Protein AF-A0A839FI95-F1 (afdb_monomer_lite)

Foldseek 3Di:
DDDDDPDDDPPPPVVVVVVVVVVVVVQVVLLVQLVVQLVVLVVCCPPDQVVCVVVQFGPVQSVVLNPDDSSDRSVVSSVVRSVVSVVVVVVVVVD

Radius of gyration: 24.31 Å; chains: 1; bounding box: 37×19×88 Å

Secondary structure (DSSP, 8-state):
----------TTHHHHHHHHHHHHHHHHHHHHHHHHHHHHHHHHTTS-HHHHHHTT--HHHHHHHHTS-TTS-HHHHHHHHHHHHHHHHHHHHT-

Structure (mmCIF, N/CA/C/O backbone):
data_AF-A0A839FI95-F1
#
_entry.id   AF-A0A839FI95-F1
#
loop_
_atom_site.group_PDB
_atom_site.id
_atom_site.type_symbol
_atom_site.label_atom_id
_atom_site.label_alt_id
_atom_site.label_comp_id
_atom_site.label_asym_id
_atom_site.label_entity_id
_atom_site.label_seq_id
_atom_site.pdbx_PDB_ins_code
_atom_site.Cartn_x
_atom_site.Cartn_y
_atom_site.Cartn_z
_atom_site.occupancy
_atom_site.B_iso_or_equiv
_atom_site.auth_seq_id
_atom_site.auth_comp_id
_atom_site.auth_asym_id
_atom_site.auth_atom_id
_atom_site.pdbx_PDB_model_num
ATOM 1 N N . MET A 1 1 ? 9.462 1.448 -69.589 1.00 40.97 1 MET A N 1
ATOM 2 C CA . MET A 1 1 ? 9.962 0.546 -68.531 1.00 40.97 1 MET A CA 1
ATOM 3 C C . MET A 1 1 ? 9.781 1.273 -67.209 1.00 40.97 1 MET A C 1
ATOM 5 O O . MET A 1 1 ? 10.531 2.195 -66.927 1.00 40.97 1 MET A O 1
ATOM 9 N N . THR A 1 2 ? 8.704 0.976 -66.485 1.00 49.66 2 THR A N 1
ATOM 10 C CA . THR A 1 2 ? 8.325 1.663 -65.241 1.00 49.66 2 THR A CA 1
ATOM 11 C C . THR A 1 2 ? 8.723 0.766 -64.080 1.00 49.66 2 THR A C 1
ATOM 13 O O . THR A 1 2 ? 8.114 -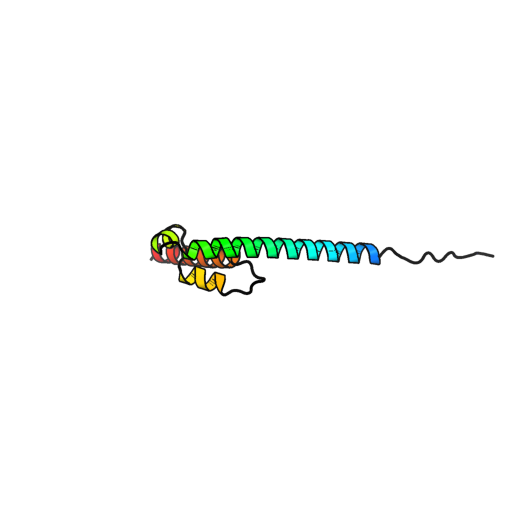0.278 -63.862 1.00 49.66 2 THR A O 1
ATOM 16 N N . THR A 1 3 ? 9.788 1.128 -63.374 1.00 54.66 3 THR A N 1
ATOM 17 C CA . THR A 1 3 ? 10.254 0.375 -62.209 1.00 54.66 3 THR A CA 1
ATOM 18 C C . THR A 1 3 ? 9.452 0.833 -60.996 1.00 54.66 3 THR A C 1
ATOM 20 O O . THR A 1 3 ? 9.672 1.920 -60.470 1.00 54.66 3 THR A O 1
ATOM 23 N N . THR A 1 4 ? 8.483 0.026 -60.569 1.00 55.00 4 THR A N 1
ATOM 24 C CA . THR A 1 4 ? 7.771 0.228 -59.303 1.00 55.00 4 THR A CA 1
ATOM 25 C C . THR A 1 4 ? 8.700 -0.156 -58.156 1.00 55.00 4 THR A C 1
ATOM 27 O O . THR A 1 4 ? 8.881 -1.335 -57.854 1.00 55.00 4 THR A O 1
ATOM 30 N N . THR A 1 5 ? 9.306 0.837 -57.511 1.00 58.84 5 THR A N 1
ATOM 31 C CA . THR A 1 5 ? 10.068 0.640 -56.276 1.00 58.84 5 THR A CA 1
ATOM 32 C C . THR A 1 5 ? 9.085 0.346 -55.145 1.00 58.84 5 THR A C 1
ATOM 34 O O . THR A 1 5 ? 8.418 1.238 -54.629 1.00 58.84 5 THR A O 1
ATOM 37 N N . ARG A 1 6 ? 8.952 -0.932 -54.788 1.00 52.81 6 ARG A N 1
ATOM 38 C CA . ARG A 1 6 ? 8.166 -1.392 -53.641 1.00 52.81 6 ARG A CA 1
ATOM 39 C C . ARG A 1 6 ? 8.958 -1.090 -52.366 1.00 52.81 6 ARG A C 1
ATOM 41 O O . ARG A 1 6 ? 9.808 -1.876 -51.964 1.00 52.81 6 ARG A O 1
ATOM 48 N N . THR A 1 7 ? 8.716 0.063 -51.755 1.00 55.50 7 THR A N 1
ATOM 49 C CA . THR A 1 7 ? 9.217 0.396 -50.418 1.00 55.50 7 THR A CA 1
ATOM 50 C C . THR A 1 7 ? 8.464 -0.438 -49.385 1.00 55.50 7 THR A C 1
ATOM 52 O O . THR A 1 7 ? 7.290 -0.221 -49.106 1.00 55.50 7 THR A O 1
ATOM 55 N N . THR A 1 8 ? 9.139 -1.450 -48.852 1.00 53.94 8 THR A N 1
ATOM 56 C CA . THR A 1 8 ? 8.675 -2.276 -47.736 1.00 53.94 8 THR A CA 1
ATOM 57 C C . THR A 1 8 ? 8.534 -1.440 -46.468 1.00 53.94 8 THR A C 1
ATOM 59 O O . THR A 1 8 ? 9.484 -0.795 -46.025 1.00 53.94 8 THR A O 1
ATOM 62 N N . GLU A 1 9 ? 7.337 -1.473 -45.889 1.00 53.84 9 GLU A N 1
ATOM 63 C CA . GLU A 1 9 ? 6.968 -0.858 -44.619 1.00 53.84 9 GLU A CA 1
ATOM 64 C C . GLU A 1 9 ? 7.820 -1.415 -43.469 1.00 53.84 9 GLU A C 1
ATOM 66 O O . GLU A 1 9 ? 7.580 -2.506 -42.959 1.00 53.84 9 GLU A O 1
ATOM 71 N N . VAL A 1 10 ? 8.810 -0.643 -43.021 1.00 56.44 10 VAL A N 1
ATOM 72 C CA . VAL A 1 10 ? 9.554 -0.905 -41.771 1.00 56.44 10 VAL A CA 1
ATOM 73 C C . VAL A 1 10 ? 8.895 -0.203 -40.567 1.00 56.44 10 VAL A C 1
ATOM 75 O O . VAL A 1 10 ? 9.380 -0.274 -39.439 1.00 56.44 10 VAL A O 1
ATOM 78 N N . ASN A 1 11 ? 7.756 0.463 -40.791 1.00 55.91 11 ASN A N 1
ATOM 79 C CA . ASN A 1 11 ? 7.111 1.369 -39.837 1.00 55.91 11 ASN A CA 1
ATOM 80 C C . ASN A 1 11 ? 6.441 0.670 -38.643 1.00 55.91 11 ASN A C 1
ATOM 82 O O . ASN A 1 11 ? 6.185 1.326 -37.640 1.00 55.91 11 ASN A O 1
ATOM 86 N N . GLY A 1 12 ? 6.163 -0.637 -38.710 1.00 58.59 12 GLY A N 1
ATOM 87 C CA . GLY A 1 12 ? 5.465 -1.365 -37.637 1.00 58.59 12 GLY A CA 1
ATOM 88 C C . GLY A 1 12 ? 6.365 -1.913 -36.518 1.00 58.59 12 GLY A C 1
ATOM 89 O O . GLY A 1 12 ? 5.900 -2.123 -35.401 1.00 58.59 12 GLY A O 1
ATOM 90 N N . PHE A 1 13 ? 7.657 -2.131 -36.784 1.00 57.06 13 PHE A N 1
ATOM 91 C CA . PHE A 1 13 ? 8.551 -2.847 -35.859 1.00 57.06 13 PHE A CA 1
ATOM 92 C C . PHE A 1 13 ? 9.156 -1.942 -34.770 1.00 57.06 13 PHE A C 1
ATOM 94 O O . PHE A 1 13 ? 9.204 -2.306 -33.595 1.00 57.06 13 PHE A O 1
ATOM 101 N N . VAL A 1 14 ? 9.554 -0.722 -35.142 1.00 58.38 14 VAL A N 1
ATOM 102 C CA . VAL A 1 14 ? 10.096 0.293 -34.220 1.00 58.38 14 VAL A CA 1
ATOM 103 C C . VAL A 1 14 ? 9.088 0.732 -33.136 1.00 58.38 14 VAL A C 1
ATOM 105 O O . VAL A 1 14 ? 9.475 0.786 -31.961 1.00 58.38 14 VAL A O 1
ATOM 108 N N . PRO A 1 15 ? 7.798 0.998 -33.442 1.00 64.69 15 PRO A N 1
ATOM 109 C CA . PRO A 1 15 ? 6.832 1.367 -32.406 1.00 64.69 15 PRO A CA 1
ATOM 110 C C . PRO A 1 15 ? 6.499 0.212 -31.451 1.00 64.69 15 PRO A C 1
ATOM 112 O O . PRO A 1 15 ? 6.314 0.459 -30.261 1.00 64.69 15 PRO A O 1
ATOM 115 N N . ALA A 1 16 ? 6.494 -1.043 -31.917 1.00 66.94 16 ALA A N 1
ATOM 116 C CA . ALA A 1 16 ? 6.210 -2.204 -31.067 1.00 66.94 16 ALA A CA 1
ATOM 117 C C . ALA A 1 16 ? 7.302 -2.443 -30.006 1.00 66.94 16 ALA A C 1
ATOM 119 O O . ALA A 1 16 ? 6.992 -2.673 -28.836 1.00 66.94 16 ALA A O 1
ATOM 120 N N . ILE A 1 17 ? 8.580 -2.326 -30.389 1.00 68.12 17 ILE A N 1
ATOM 121 C CA . ILE A 1 17 ? 9.708 -2.448 -29.449 1.00 68.12 17 ILE A CA 1
ATOM 122 C C . ILE A 1 17 ? 9.697 -1.298 -28.442 1.00 68.12 17 ILE A C 1
ATOM 124 O O . ILE A 1 17 ? 9.838 -1.526 -27.241 1.00 68.12 17 ILE A O 1
ATOM 128 N N . THR A 1 18 ? 9.479 -0.067 -28.911 1.00 69.25 18 THR A N 1
ATOM 129 C CA . THR A 1 18 ? 9.401 1.110 -28.034 1.00 69.25 18 THR A CA 1
ATOM 130 C C . THR A 1 18 ? 8.270 0.966 -27.012 1.00 69.25 18 THR A C 1
ATOM 132 O O . THR A 1 18 ? 8.478 1.209 -25.825 1.00 69.25 18 THR A O 1
ATOM 135 N N . PHE A 1 19 ? 7.094 0.496 -27.439 1.00 71.62 19 PHE A N 1
ATOM 136 C CA . PHE A 1 19 ? 5.962 0.242 -26.547 1.00 71.62 19 PHE A CA 1
ATOM 137 C C . PHE A 1 19 ? 6.280 -0.826 -25.490 1.00 71.62 19 PHE A C 1
ATOM 139 O O . PHE A 1 19 ? 6.029 -0.616 -24.303 1.00 71.62 19 PHE A O 1
ATOM 146 N N . ALA A 1 20 ? 6.887 -1.946 -25.894 1.00 69.62 20 ALA A N 1
ATOM 147 C CA . ALA A 1 20 ? 7.279 -3.009 -24.971 1.00 69.62 20 ALA A CA 1
ATOM 148 C C . ALA A 1 20 ? 8.303 -2.528 -23.924 1.00 69.62 20 ALA A C 1
ATOM 150 O O . ALA A 1 20 ? 8.178 -2.856 -22.743 1.00 69.62 20 ALA A O 1
ATOM 151 N N . LEU A 1 21 ? 9.277 -1.706 -24.330 1.00 71.38 21 LEU A N 1
ATOM 152 C CA . LEU A 1 21 ? 10.273 -1.125 -23.426 1.00 71.38 21 LEU A CA 1
ATOM 153 C C . LEU A 1 21 ? 9.644 -0.172 -22.402 1.00 71.38 21 LEU A C 1
ATOM 155 O O . LEU A 1 21 ? 9.971 -0.251 -21.218 1.00 71.38 21 LEU A O 1
ATOM 159 N N . VAL A 1 22 ? 8.713 0.687 -22.827 1.00 76.44 22 VAL A N 1
ATOM 160 C CA . VAL A 1 22 ? 7.989 1.598 -21.923 1.00 76.44 22 VAL A CA 1
ATOM 161 C C . VAL A 1 22 ? 7.154 0.814 -20.907 1.00 76.44 22 VAL A C 1
ATOM 163 O O . VAL A 1 22 ? 7.200 1.109 -19.711 1.00 76.44 22 VAL A O 1
ATOM 166 N N . GLN A 1 23 ? 6.450 -0.230 -21.351 1.00 73.38 23 GLN A N 1
ATOM 167 C CA . GLN A 1 23 ? 5.661 -1.099 -20.473 1.00 73.38 23 GLN A CA 1
ATOM 168 C C . GLN A 1 23 ? 6.547 -1.824 -19.447 1.00 73.38 23 GLN A C 1
ATOM 170 O O . GLN A 1 23 ? 6.228 -1.849 -18.256 1.00 73.38 23 GLN A O 1
ATOM 175 N N . ALA A 1 24 ? 7.688 -2.366 -19.882 1.00 64.38 24 ALA A N 1
ATOM 176 C CA . ALA A 1 24 ? 8.642 -3.036 -19.002 1.00 64.38 24 ALA A CA 1
ATOM 177 C C . ALA A 1 24 ? 9.253 -2.072 -17.974 1.00 64.38 24 ALA A C 1
ATOM 179 O O . ALA A 1 24 ? 9.323 -2.399 -16.788 1.00 64.38 24 ALA A O 1
ATOM 180 N N . ALA A 1 25 ? 9.636 -0.861 -18.392 1.00 65.62 25 ALA A N 1
ATOM 181 C CA . ALA A 1 25 ? 10.148 0.167 -17.488 1.00 65.62 25 ALA A CA 1
ATOM 182 C C . ALA A 1 25 ? 9.099 0.577 -16.437 1.00 65.62 25 ALA A C 1
ATOM 184 O O . ALA A 1 25 ? 9.414 0.682 -15.247 1.00 65.62 25 ALA A O 1
ATOM 185 N N . GLY A 1 26 ? 7.838 0.738 -16.850 1.00 72.88 26 GLY A N 1
ATOM 186 C CA . GLY A 1 26 ? 6.718 1.001 -15.945 1.00 72.88 26 GLY A CA 1
ATOM 187 C C . GLY A 1 26 ? 6.507 -0.124 -14.928 1.00 72.88 26 GLY A C 1
ATOM 188 O O . GLY A 1 26 ? 6.359 0.141 -13.735 1.00 72.88 26 GLY A O 1
ATOM 189 N N . PHE A 1 27 ? 6.565 -1.382 -15.370 1.00 69.69 27 PHE A N 1
ATOM 190 C CA . PHE A 1 27 ? 6.452 -2.552 -14.499 1.00 69.69 27 PHE A CA 1
ATOM 191 C C . PHE A 1 27 ? 7.597 -2.643 -13.479 1.00 69.69 27 PHE A C 1
ATOM 193 O O . PHE A 1 27 ? 7.348 -2.826 -12.288 1.00 69.69 27 PHE A O 1
ATOM 200 N N . VAL A 1 28 ? 8.847 -2.449 -13.912 1.00 68.38 28 VAL A N 1
ATOM 201 C CA . VAL A 1 28 ? 10.019 -2.443 -13.019 1.00 68.38 28 VAL A CA 1
ATOM 202 C C . VAL A 1 28 ? 9.905 -1.332 -11.980 1.00 68.38 28 VAL A C 1
ATOM 204 O O . VAL A 1 28 ? 10.152 -1.567 -10.798 1.00 68.38 28 VAL A O 1
ATOM 207 N N . THR A 1 29 ? 9.473 -0.140 -12.396 1.00 73.00 29 THR A N 1
ATOM 208 C CA . THR A 1 29 ? 9.276 0.999 -11.491 1.00 73.00 29 THR A CA 1
ATOM 209 C C . THR A 1 29 ? 8.223 0.677 -10.433 1.00 73.00 29 THR A C 1
ATOM 211 O O . THR A 1 29 ? 8.486 0.836 -9.241 1.00 73.00 29 THR A O 1
ATOM 214 N N . ARG A 1 30 ? 7.068 0.135 -10.846 1.00 71.94 30 ARG A N 1
ATOM 215 C CA . ARG A 1 30 ? 6.015 -0.333 -9.929 1.00 71.94 30 ARG A CA 1
ATOM 216 C C . ARG A 1 30 ? 6.536 -1.397 -8.964 1.00 71.94 30 ARG A C 1
ATOM 218 O O . ARG A 1 30 ? 6.284 -1.304 -7.771 1.00 71.94 30 ARG A O 1
ATOM 225 N N . MET A 1 31 ? 7.330 -2.354 -9.444 1.00 69.38 31 MET A N 1
ATOM 226 C CA . MET A 1 31 ? 7.903 -3.410 -8.605 1.00 69.38 31 MET A CA 1
ATOM 227 C C . MET A 1 31 ? 8.914 -2.868 -7.578 1.00 69.38 31 MET A C 1
ATOM 229 O O . MET A 1 31 ? 8.947 -3.330 -6.436 1.00 69.38 31 MET A O 1
ATOM 233 N N . ILE A 1 32 ? 9.736 -1.881 -7.952 1.00 71.94 32 ILE A N 1
ATOM 234 C CA . ILE A 1 32 ? 10.664 -1.212 -7.027 1.00 71.94 32 ILE A CA 1
ATOM 235 C C . ILE A 1 32 ? 9.885 -0.470 -5.939 1.00 71.94 32 ILE A C 1
ATOM 237 O O . ILE A 1 32 ? 10.216 -0.607 -4.759 1.00 71.94 32 ILE A O 1
ATOM 241 N N . VAL A 1 33 ? 8.852 0.286 -6.320 1.00 78.00 33 VAL A N 1
ATOM 242 C CA . VAL A 1 33 ? 7.987 1.013 -5.379 1.00 78.00 33 VAL A CA 1
ATOM 243 C C . VAL A 1 33 ? 7.285 0.037 -4.438 1.00 78.00 33 VAL A C 1
ATOM 245 O O . VAL A 1 33 ? 7.456 0.157 -3.228 1.00 78.00 33 VAL A O 1
ATOM 248 N N . ALA A 1 34 ? 6.640 -1.004 -4.968 1.00 73.31 34 ALA A N 1
ATOM 249 C CA . ALA A 1 34 ? 5.976 -2.035 -4.173 1.00 73.31 34 ALA A CA 1
ATOM 250 C C . ALA A 1 34 ? 6.936 -2.706 -3.176 1.00 73.31 34 ALA A C 1
ATOM 252 O O . ALA A 1 34 ? 6.591 -2.913 -2.014 1.00 73.31 34 ALA A O 1
ATOM 253 N N . ARG A 1 35 ? 8.187 -2.993 -3.571 1.00 72.88 35 ARG A N 1
ATOM 254 C CA . ARG A 1 35 ? 9.195 -3.538 -2.643 1.00 72.88 35 ARG A CA 1
ATOM 255 C C . ARG A 1 35 ? 9.620 -2.555 -1.558 1.00 72.88 35 ARG A C 1
ATOM 257 O O . ARG A 1 35 ? 9.853 -2.986 -0.427 1.00 72.88 35 ARG A O 1
ATOM 264 N N . ARG A 1 36 ? 9.751 -1.262 -1.872 1.00 78.94 36 ARG A N 1
ATOM 265 C CA . ARG A 1 36 ? 10.045 -0.227 -0.865 1.00 78.94 36 ARG A CA 1
ATOM 266 C C . ARG A 1 36 ? 8.876 -0.093 0.106 1.00 78.94 36 ARG A C 1
ATOM 268 O O . ARG A 1 36 ? 9.100 -0.195 1.306 1.00 78.94 36 ARG A O 1
ATOM 275 N N . ASN A 1 37 ? 7.653 -0.009 -0.410 1.00 79.12 37 ASN A N 1
ATOM 276 C CA . ASN A 1 37 ? 6.425 0.042 0.381 1.00 79.12 37 ASN A CA 1
ATOM 277 C C . ASN A 1 37 ? 6.286 -1.196 1.272 1.00 79.12 37 ASN A C 1
ATOM 279 O O . ASN A 1 37 ? 5.967 -1.075 2.450 1.00 79.12 37 ASN A O 1
ATOM 283 N N . ARG A 1 38 ? 6.637 -2.385 0.768 1.00 78.38 38 ARG A N 1
ATOM 284 C CA . ARG A 1 38 ? 6.656 -3.625 1.556 1.00 78.38 38 ARG A CA 1
ATOM 285 C C . ARG A 1 38 ? 7.651 -3.575 2.714 1.00 78.38 38 ARG A C 1
ATOM 287 O O . ARG A 1 38 ? 7.311 -4.016 3.806 1.00 78.38 38 ARG A O 1
ATOM 294 N N . LYS A 1 39 ? 8.852 -3.014 2.517 1.00 81.56 39 LYS A N 1
ATOM 295 C CA . LYS A 1 39 ? 9.812 -2.785 3.617 1.00 81.56 39 LYS A CA 1
ATOM 296 C C . LYS A 1 39 ? 9.275 -1.786 4.641 1.00 81.56 39 LYS A C 1
ATOM 298 O O . LYS A 1 39 ? 9.403 -2.025 5.835 1.00 81.56 39 LYS A O 1
ATOM 303 N N . THR A 1 40 ? 8.643 -0.708 4.187 1.00 81.19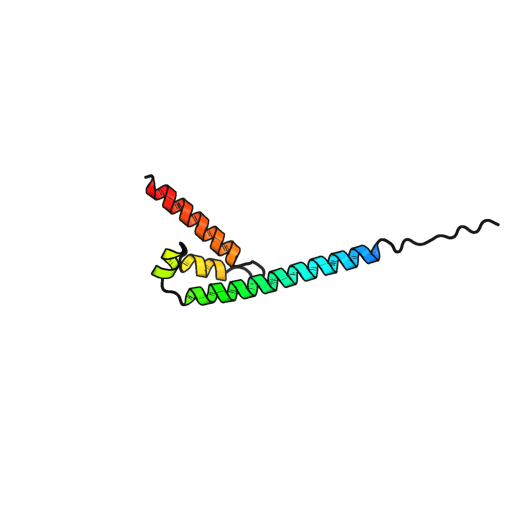 40 THR A N 1
ATOM 304 C CA . THR A 1 40 ? 8.015 0.275 5.076 1.00 81.19 40 THR A CA 1
ATOM 305 C C . THR A 1 40 ? 6.886 -0.356 5.893 1.00 81.19 40 THR A C 1
ATOM 307 O O . THR A 1 40 ? 6.844 -0.194 7.105 1.00 81.19 40 THR A O 1
ATOM 310 N N . ILE A 1 41 ? 6.020 -1.158 5.277 1.00 80.06 41 ILE A N 1
ATOM 311 C CA . ILE A 1 41 ? 4.938 -1.866 5.977 1.00 80.06 41 ILE A CA 1
ATOM 312 C C . ILE A 1 41 ? 5.492 -2.913 6.948 1.00 80.06 41 ILE A C 1
ATOM 314 O O . ILE A 1 41 ? 4.966 -3.056 8.045 1.00 80.06 41 ILE A O 1
ATOM 318 N N . LEU A 1 42 ? 6.585 -3.600 6.604 1.00 81.38 42 LEU A N 1
ATOM 319 C CA . LEU A 1 42 ? 7.282 -4.477 7.549 1.00 81.38 42 LEU A CA 1
ATOM 320 C C . LEU A 1 42 ? 7.798 -3.705 8.773 1.00 81.38 42 LEU A C 1
ATOM 322 O O . LEU A 1 42 ? 7.649 -4.202 9.884 1.00 81.38 42 LEU A O 1
ATOM 326 N N . SER A 1 43 ? 8.315 -2.483 8.595 1.00 85.06 43 SER A N 1
ATOM 327 C CA . SER A 1 43 ? 8.734 -1.635 9.725 1.00 85.06 43 SER A CA 1
ATOM 328 C C . SER A 1 43 ? 7.566 -1.188 10.614 1.00 85.06 43 SER A C 1
ATOM 330 O O . SER A 1 43 ? 7.735 -1.051 11.821 1.00 85.06 43 SER A O 1
ATOM 332 N N . LEU A 1 44 ? 6.349 -1.063 10.065 1.00 82.62 44 LEU A N 1
ATOM 333 C CA . LEU A 1 44 ? 5.140 -0.857 10.876 1.00 82.62 44 LEU A CA 1
ATOM 334 C C . LEU A 1 44 ? 4.816 -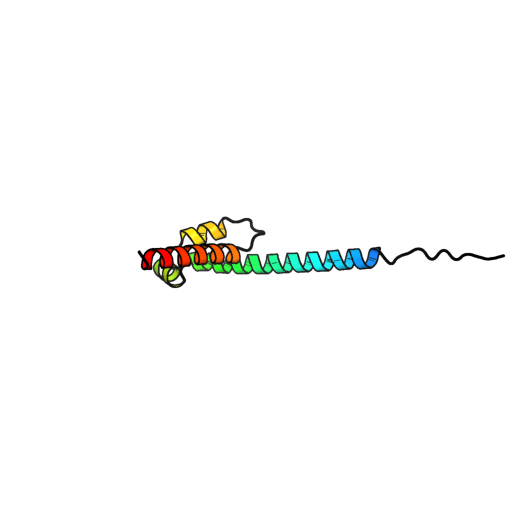2.079 11.753 1.00 82.62 44 LEU A C 1
ATOM 336 O O . LEU A 1 44 ? 4.104 -1.949 12.743 1.00 82.62 4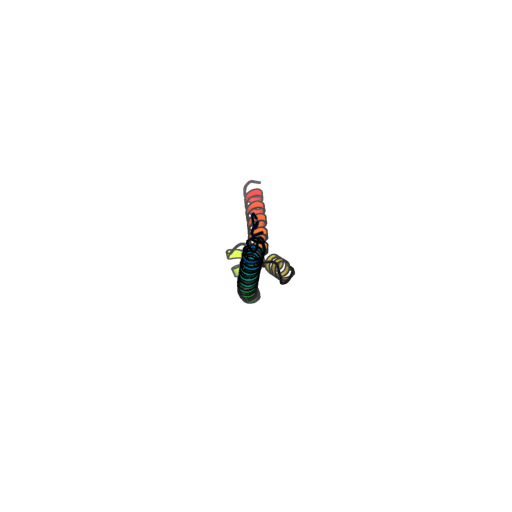4 LEU A O 1
ATOM 340 N N . GLY A 1 45 ? 5.335 -3.268 11.432 1.00 81.88 45 GLY A N 1
ATOM 341 C CA . GLY A 1 45 ? 5.161 -4.467 12.256 1.00 81.88 45 GLY A CA 1
ATOM 342 C C . GLY A 1 45 ? 5.837 -4.364 13.626 1.00 81.88 45 GLY A C 1
ATOM 343 O O . GLY A 1 45 ? 5.390 -5.015 14.574 1.00 81.88 45 GLY A O 1
ATOM 344 N N . GLU A 1 46 ? 6.866 -3.520 13.732 1.00 85.19 46 GLU A N 1
ATOM 345 C CA . GLU A 1 46 ? 7.580 -3.215 14.977 1.00 85.19 46 GLU A CA 1
ATOM 346 C C . GLU A 1 46 ? 6.802 -2.235 15.867 1.00 85.19 46 GLU A C 1
ATOM 348 O O . GLU A 1 46 ? 7.083 -2.124 17.060 1.00 85.19 46 GLU A O 1
ATOM 353 N N . TRP A 1 47 ? 5.811 -1.529 15.313 1.00 86.38 47 TRP A N 1
ATOM 354 C CA . TRP A 1 47 ? 5.000 -0.584 16.072 1.00 86.38 47 TRP A CA 1
ATOM 355 C C . TRP A 1 47 ? 4.047 -1.325 17.006 1.00 86.38 47 TRP A C 1
ATOM 357 O O . TRP A 1 47 ? 3.592 -2.437 16.717 1.00 86.38 47 TRP A O 1
ATOM 367 N N . ASN A 1 48 ? 3.727 -0.698 18.138 1.00 85.94 48 ASN A N 1
ATOM 368 C CA . ASN A 1 48 ? 2.742 -1.242 19.064 1.00 85.94 48 ASN 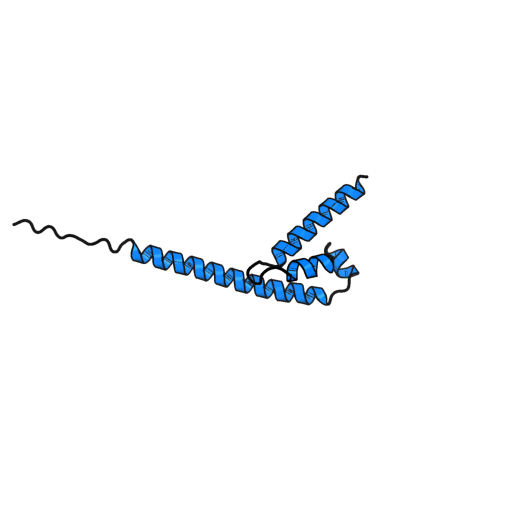A CA 1
ATOM 369 C C . ASN A 1 48 ? 1.311 -1.090 18.502 1.00 85.94 48 ASN A C 1
ATOM 371 O O . ASN A 1 48 ? 1.054 -0.308 17.584 1.00 85.94 48 ASN A O 1
ATOM 375 N N . ASP A 1 49 ? 0.361 -1.827 19.074 1.00 87.50 49 ASP A N 1
ATOM 376 C CA . ASP A 1 49 ? -1.016 -1.850 18.567 1.00 87.50 49 ASP A CA 1
ATOM 377 C C . ASP A 1 49 ? -1.760 -0.515 18.749 1.00 87.50 49 ASP A C 1
ATOM 379 O O . ASP A 1 49 ? -2.656 -0.217 17.961 1.00 87.50 49 ASP A O 1
ATOM 383 N N . GLN A 1 50 ? -1.379 0.309 19.731 1.00 86.88 50 GLN A N 1
ATOM 384 C CA . GLN A 1 50 ? -1.950 1.648 19.925 1.00 86.88 50 GLN A CA 1
ATOM 385 C C . GLN A 1 50 ? -1.500 2.605 18.815 1.00 86.88 50 GLN A C 1
ATOM 387 O O . GLN A 1 50 ? -2.330 3.270 18.210 1.00 86.88 50 GLN A O 1
ATOM 392 N N . MET A 1 51 ? -0.215 2.598 18.463 1.00 86.56 51 MET A N 1
ATOM 393 C CA . MET A 1 51 ? 0.343 3.407 17.377 1.00 86.56 51 MET A CA 1
ATOM 394 C C . MET A 1 51 ? -0.263 3.031 16.023 1.00 86.56 51 MET A C 1
ATOM 396 O O . MET A 1 51 ? -0.562 3.902 15.208 1.00 86.56 51 MET A O 1
ATOM 400 N N . LEU A 1 52 ? -0.474 1.733 15.777 1.00 89.50 52 LEU A N 1
ATOM 401 C CA . LEU A 1 52 ? -1.200 1.275 14.589 1.00 89.50 52 LEU A CA 1
ATOM 402 C C . LEU A 1 52 ? -2.652 1.767 14.608 1.00 89.50 52 LEU A C 1
ATOM 404 O O . LEU A 1 52 ? -3.172 2.218 13.585 1.00 89.50 52 LEU A O 1
ATOM 408 N N . HIS A 1 53 ? -3.293 1.719 15.776 1.00 87.19 53 HIS A N 1
ATOM 409 C CA . HIS A 1 53 ? -4.660 2.189 15.940 1.00 87.19 53 HIS A CA 1
ATOM 410 C C . HIS A 1 53 ? -4.802 3.697 15.678 1.00 87.19 53 HIS A C 1
ATOM 412 O O . HIS A 1 53 ? -5.797 4.097 15.069 1.00 87.19 53 HIS A O 1
ATOM 418 N N . ASP A 1 54 ? -3.817 4.512 16.062 1.00 85.00 54 ASP A N 1
ATOM 419 C CA . ASP A 1 54 ? -3.813 5.967 15.854 1.00 85.00 54 ASP A CA 1
ATOM 420 C C . ASP A 1 54 ? -3.805 6.350 14.369 1.00 85.00 54 ASP A C 1
ATOM 422 O O . ASP A 1 54 ? -4.496 7.281 13.959 1.00 85.00 54 ASP A O 1
ATOM 426 N N . ILE A 1 55 ? -3.101 5.582 13.532 1.00 82.69 55 ILE A N 1
ATOM 427 C CA . ILE A 1 55 ? -3.144 5.734 12.066 1.00 82.69 55 ILE A CA 1
ATOM 428 C C . ILE A 1 55 ? -4.316 4.970 11.423 1.00 82.69 55 ILE A C 1
ATOM 430 O O . ILE A 1 55 ? -4.429 4.889 10.201 1.00 82.69 55 ILE A O 1
ATOM 434 N N . GLY A 1 56 ? -5.202 4.391 12.236 1.00 83.62 56 GLY A N 1
ATOM 435 C CA . GLY A 1 56 ? -6.447 3.770 11.800 1.00 83.62 56 GLY A CA 1
ATOM 436 C C . GLY A 1 56 ? -6.342 2.322 11.317 1.00 83.62 56 GLY A C 1
ATOM 437 O O . GLY A 1 56 ? -7.388 1.756 10.981 1.00 83.62 56 GLY A O 1
ATOM 438 N N . VAL A 1 57 ? -5.156 1.706 11.342 1.00 89.06 57 VAL A N 1
ATOM 439 C CA . VAL A 1 57 ? -4.909 0.326 10.881 1.00 89.06 57 VAL A CA 1
ATOM 440 C C . VAL A 1 57 ? -4.784 -0.652 12.052 1.00 89.06 57 VAL A C 1
ATOM 442 O O . VAL A 1 57 ? -4.700 -0.260 13.213 1.00 89.06 57 VAL A O 1
ATOM 445 N N . THR A 1 58 ? -4.788 -1.954 11.771 1.00 90.19 58 THR A N 1
ATOM 446 C CA . THR A 1 58 ? -4.529 -2.985 12.787 1.00 90.19 58 THR A CA 1
ATOM 447 C C . THR A 1 58 ? -3.435 -3.951 12.378 1.00 90.19 58 THR A C 1
ATOM 449 O O . THR A 1 58 ? -3.100 -4.081 11.202 1.00 90.19 58 THR A O 1
ATOM 452 N N . ARG A 1 59 ? -2.920 -4.704 13.357 1.00 90.62 59 ARG A N 1
ATOM 453 C CA . ARG A 1 59 ? -1.958 -5.783 13.108 1.00 90.62 59 ARG A CA 1
ATOM 454 C C . ARG A 1 59 ? -2.504 -6.840 12.139 1.00 90.62 59 ARG A C 1
ATOM 456 O O . ARG A 1 59 ? -1.757 -7.347 11.308 1.00 90.62 59 ARG A O 1
ATOM 463 N N . GLY A 1 60 ? -3.809 -7.120 12.193 1.00 86.38 60 GLY A N 1
ATOM 464 C CA . GLY A 1 60 ? -4.481 -8.001 11.233 1.00 86.38 60 GLY A CA 1
ATOM 465 C C . GLY A 1 60 ? -4.498 -7.431 9.812 1.00 86.38 60 GLY A C 1
ATOM 466 O O . GLY A 1 60 ? -4.221 -8.160 8.860 1.00 86.38 60 GLY A O 1
ATOM 467 N N . ASP A 1 61 ? -4.739 -6.125 9.666 1.00 87.25 61 ASP A N 1
ATOM 468 C CA . ASP A 1 61 ? -4.704 -5.451 8.361 1.00 87.25 61 ASP A CA 1
ATOM 469 C C . ASP A 1 61 ? -3.287 -5.455 7.771 1.00 87.25 61 ASP A C 1
ATOM 471 O O . ASP A 1 61 ? -3.110 -5.698 6.578 1.00 87.25 61 ASP A O 1
ATOM 475 N N . LEU A 1 62 ? -2.270 -5.279 8.621 1.00 86.75 62 LEU A N 1
ATOM 476 C CA . LEU A 1 62 ? -0.861 -5.356 8.239 1.00 86.75 62 LEU A CA 1
ATOM 477 C C . LEU A 1 62 ? -0.477 -6.762 7.753 1.00 86.75 62 LEU A C 1
ATOM 479 O O . LEU A 1 62 ? 0.164 -6.910 6.714 1.00 86.75 62 LEU A O 1
ATOM 483 N N . HIS A 1 63 ? -0.908 -7.802 8.474 1.00 86.62 63 HIS A N 1
ATOM 484 C CA . HIS A 1 63 ? -0.674 -9.192 8.081 1.00 86.62 63 HIS A CA 1
ATOM 485 C C . HIS A 1 63 ? -1.390 -9.541 6.768 1.00 86.62 63 HIS A C 1
ATOM 487 O O . HIS A 1 63 ? -0.797 -10.161 5.890 1.00 86.62 63 HIS A O 1
ATOM 493 N N . SER A 1 64 ? -2.631 -9.077 6.597 1.00 85.69 64 SER A N 1
ATOM 494 C CA . SER A 1 64 ? -3.410 -9.241 5.364 1.00 85.69 64 SER A CA 1
ATOM 495 C C . SER A 1 64 ? -2.753 -8.539 4.170 1.00 85.69 64 SER A C 1
ATOM 497 O O . SER A 1 64 ? -2.623 -9.132 3.101 1.00 85.69 64 SER A O 1
ATOM 499 N N . ALA A 1 65 ? -2.264 -7.309 4.360 1.00 85.81 65 ALA A N 1
ATOM 500 C CA . ALA A 1 65 ? -1.553 -6.554 3.331 1.00 85.81 65 ALA A CA 1
ATOM 501 C C . ALA A 1 65 ? -0.203 -7.188 2.958 1.00 85.81 65 ALA A C 1
ATOM 503 O O . ALA A 1 65 ? 0.170 -7.194 1.793 1.00 85.81 65 ALA A O 1
ATOM 504 N N . LEU A 1 66 ? 0.528 -7.760 3.919 1.00 83.44 66 LEU A N 1
ATOM 505 C CA . LEU A 1 66 ? 1.779 -8.476 3.647 1.00 83.44 66 LEU A CA 1
ATOM 506 C C . LEU A 1 66 ? 1.550 -9.878 3.061 1.00 83.44 66 LEU A C 1
ATOM 508 O O . LEU A 1 66 ? 2.441 -10.410 2.401 1.00 83.44 66 LEU A O 1
ATOM 512 N N . GLY A 1 67 ? 0.376 -10.475 3.266 1.00 82.31 67 GLY A N 1
ATOM 513 C CA . GLY A 1 67 ? -0.006 -11.766 2.693 1.00 82.31 67 GLY A CA 1
ATOM 514 C C . GLY A 1 67 ? -0.319 -11.728 1.193 1.00 82.31 67 GLY A C 1
ATOM 515 O O . GLY A 1 67 ? -0.462 -12.787 0.584 1.00 82.31 67 GLY A O 1
ATOM 516 N N . THR A 1 68 ? -0.414 -10.541 0.581 1.00 79.12 68 THR A N 1
ATOM 517 C CA . THR A 1 68 ? -0.669 -10.402 -0.859 1.00 79.12 68 THR A CA 1
ATOM 518 C C . THR A 1 68 ? 0.552 -10.771 -1.705 1.00 79.12 68 THR A C 1
ATOM 520 O O . THR A 1 68 ? 1.703 -10.776 -1.238 1.00 79.12 68 THR A O 1
ATOM 523 N N . SER A 1 69 ? 0.283 -11.090 -2.978 1.00 74.44 69 SER A N 1
ATOM 524 C CA . SER A 1 69 ? 1.301 -11.443 -3.971 1.00 74.44 69 SER A CA 1
ATOM 525 C C . SER A 1 69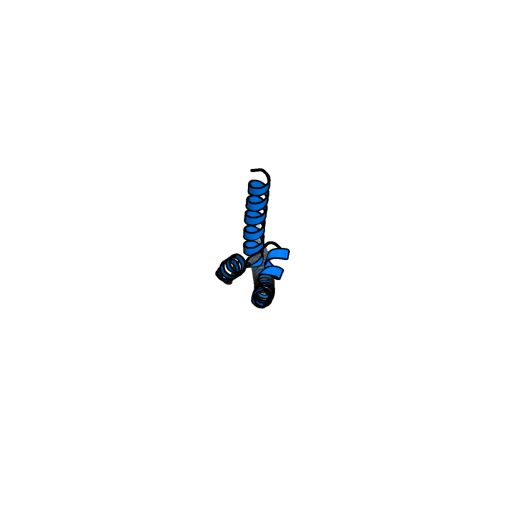 ? 2.420 -10.401 -4.013 1.00 74.44 69 SER A C 1
ATOM 527 O O . SER A 1 69 ? 2.172 -9.204 -3.916 1.00 74.44 69 SER A O 1
ATOM 529 N N . LEU A 1 70 ? 3.666 -10.842 -4.216 1.00 65.56 70 LEU A N 1
ATOM 530 C CA . LEU A 1 70 ? 4.843 -9.959 -4.288 1.00 65.56 70 LEU A CA 1
ATOM 531 C C . LEU A 1 70 ? 4.777 -8.921 -5.424 1.00 65.56 70 LEU A C 1
ATOM 533 O O . LEU A 1 70 ? 5.597 -8.004 -5.452 1.00 65.56 70 LEU A O 1
ATOM 537 N N . LEU A 1 71 ? 3.851 -9.104 -6.367 1.00 64.69 71 LEU A N 1
ATOM 538 C CA . LEU A 1 71 ? 3.596 -8.214 -7.499 1.00 64.69 71 LEU A CA 1
ATOM 539 C C . LEU A 1 71 ? 2.548 -7.134 -7.201 1.00 64.69 71 LEU A C 1
ATOM 541 O O . LEU A 1 71 ? 2.453 -6.168 -7.952 1.00 64.69 71 LEU A O 1
ATOM 545 N N . GLU A 1 72 ? 1.759 -7.305 -6.143 1.00 69.31 72 GLU A N 1
ATOM 546 C CA . GLU A 1 72 ? 0.716 -6.369 -5.738 1.00 69.31 72 GLU A CA 1
ATOM 547 C C . GLU A 1 72 ? 1.285 -5.404 -4.697 1.00 69.31 72 GLU A C 1
ATOM 549 O O . GLU A 1 72 ? 2.047 -5.819 -3.820 1.00 69.31 72 GLU A O 1
ATOM 554 N N . ASP A 1 73 ? 0.966 -4.111 -4.803 1.00 75.50 73 ASP A N 1
ATOM 555 C CA . ASP A 1 73 ? 1.482 -3.122 -3.860 1.00 75.50 73 ASP A CA 1
ATOM 556 C C . ASP A 1 73 ? 0.753 -3.257 -2.511 1.00 75.50 73 ASP A C 1
ATOM 558 O O . ASP A 1 73 ? -0.440 -2.941 -2.411 1.00 75.50 73 ASP A O 1
ATOM 562 N N . PRO A 1 74 ? 1.436 -3.708 -1.442 1.00 78.38 74 PRO A N 1
ATOM 563 C CA . PRO A 1 74 ? 0.801 -3.887 -0.144 1.00 78.38 74 PRO A CA 1
ATOM 564 C C . PRO A 1 74 ? 0.255 -2.573 0.439 1.00 78.38 74 PRO A C 1
ATOM 566 O O . PRO A 1 74 ? -0.651 -2.628 1.272 1.00 78.38 74 PRO A O 1
ATOM 569 N N . SER A 1 75 ? 0.737 -1.395 0.010 1.00 79.25 75 SER A N 1
ATOM 570 C CA . SER A 1 75 ? 0.187 -0.120 0.495 1.00 79.25 75 SER A CA 1
ATOM 571 C C . SER A 1 75 ? -1.208 0.178 -0.039 1.00 79.25 75 SER A C 1
ATOM 573 O O . SER A 1 75 ? -2.024 0.718 0.704 1.00 79.25 75 SER A O 1
ATOM 575 N N . GLU A 1 76 ? -1.517 -0.208 -1.281 1.00 84.00 76 GLU A N 1
ATOM 576 C CA . GLU A 1 76 ? -2.870 -0.045 -1.832 1.00 84.00 76 GLU A CA 1
ATOM 577 C C . GLU A 1 76 ? -3.866 -0.905 -1.049 1.00 84.00 76 GLU A C 1
ATOM 579 O O . GLU A 1 76 ? -4.929 -0.434 -0.633 1.00 84.00 76 GLU A O 1
ATOM 584 N N . ARG A 1 77 ? -3.481 -2.153 -0.752 1.00 85.25 77 ARG A N 1
ATOM 585 C CA . ARG A 1 77 ? -4.299 -3.065 0.051 1.00 85.25 77 ARG A CA 1
ATOM 586 C C . ARG A 1 77 ? -4.505 -2.550 1.473 1.00 85.25 77 ARG A C 1
ATOM 588 O O . ARG A 1 77 ? -5.628 -2.590 1.974 1.00 85.25 77 ARG A O 1
ATOM 595 N N . LEU A 1 78 ? -3.440 -2.071 2.116 1.00 86.31 78 LEU A N 1
ATOM 596 C CA . LEU A 1 78 ? -3.510 -1.520 3.468 1.00 86.31 78 LEU A CA 1
ATOM 597 C C . LEU A 1 78 ? -4.404 -0.273 3.518 1.00 86.31 78 LEU A C 1
ATOM 599 O O . LEU A 1 78 ? -5.229 -0.154 4.422 1.00 86.31 78 LEU A O 1
ATOM 603 N N . GLY A 1 79 ? -4.301 0.609 2.519 1.00 86.44 79 GLY A N 1
ATOM 604 C CA . GLY A 1 79 ? -5.165 1.782 2.380 1.00 86.44 79 GLY A CA 1
ATOM 605 C C . GLY A 1 79 ? -6.640 1.410 2.210 1.00 86.44 79 GLY A C 1
ATOM 606 O O . GLY A 1 79 ? -7.498 1.980 2.881 1.00 86.44 79 GLY A O 1
ATOM 607 N N . ALA A 1 80 ? -6.943 0.400 1.391 1.00 89.00 80 ALA A N 1
ATOM 608 C CA . ALA A 1 80 ? -8.310 -0.091 1.222 1.00 89.00 80 ALA A CA 1
ATOM 609 C C . ALA A 1 80 ? -8.891 -0.670 2.526 1.00 89.00 80 ALA A C 1
ATOM 611 O O . ALA A 1 80 ? -10.043 -0.400 2.869 1.00 89.00 80 ALA A O 1
ATOM 612 N N . LEU A 1 81 ? -8.098 -1.437 3.282 1.00 88.12 81 LEU A N 1
ATOM 613 C CA . LEU A 1 81 ? -8.513 -1.969 4.586 1.00 88.12 81 LEU A CA 1
ATOM 614 C C . LEU A 1 81 ? -8.756 -0.847 5.607 1.00 88.12 81 LEU A C 1
ATOM 616 O O . LEU A 1 81 ? -9.745 -0.889 6.345 1.00 88.12 81 LEU A O 1
ATOM 620 N N . ALA A 1 82 ? -7.898 0.176 5.611 1.00 89.00 82 ALA A N 1
ATOM 621 C CA . ALA A 1 82 ? -8.057 1.353 6.459 1.00 89.00 82 ALA A CA 1
ATOM 622 C C . ALA A 1 82 ? -9.352 2.121 6.139 1.00 89.00 82 ALA A C 1
ATOM 624 O O . ALA A 1 82 ? -10.097 2.458 7.061 1.00 89.00 82 ALA A O 1
ATOM 625 N N . ASP A 1 83 ? -9.666 2.332 4.855 1.00 91.25 83 ASP A N 1
ATOM 626 C CA . ASP A 1 83 ? -10.896 3.011 4.420 1.00 91.25 83 ASP A CA 1
ATOM 627 C C . ASP A 1 83 ? -12.154 2.232 4.831 1.00 91.25 83 ASP A C 1
ATOM 629 O O . ASP A 1 83 ? -13.068 2.784 5.448 1.00 91.25 83 ASP A O 1
ATOM 633 N N . VAL A 1 84 ? -12.182 0.916 4.585 1.00 90.44 84 VAL A N 1
ATOM 634 C CA . VAL A 1 84 ? -13.288 0.050 5.030 1.00 90.44 84 VAL A CA 1
ATOM 635 C C . VAL A 1 84 ? -13.501 0.184 6.537 1.00 90.44 84 VAL A C 1
ATOM 637 O O . VAL A 1 84 ? -14.632 0.341 7.003 1.00 90.44 84 VAL A O 1
ATOM 640 N N . ARG A 1 85 ? -12.420 0.179 7.320 1.00 87.69 85 ARG A N 1
ATOM 641 C CA . ARG A 1 85 ? -12.508 0.303 8.775 1.00 87.69 85 ARG A CA 1
ATOM 642 C C . ARG A 1 85 ? -12.968 1.692 9.217 1.00 87.69 85 ARG A C 1
ATOM 644 O O . ARG A 1 85 ? -13.758 1.784 10.158 1.00 87.69 85 ARG A O 1
ATOM 651 N N . ALA A 1 86 ? -12.524 2.756 8.552 1.00 89.69 86 ALA A N 1
ATOM 652 C CA . ALA A 1 86 ? -12.995 4.116 8.808 1.00 89.69 86 ALA A CA 1
ATOM 653 C C . ALA A 1 86 ? -14.512 4.228 8.585 1.00 89.69 86 ALA A C 1
ATOM 655 O O . ALA A 1 86 ? -15.226 4.726 9.456 1.00 89.69 86 ALA A O 1
ATOM 656 N N . ARG A 1 87 ? -15.023 3.658 7.487 1.00 92.12 87 ARG A N 1
ATOM 657 C CA . ARG A 1 87 ? -16.463 3.610 7.187 1.00 92.12 87 ARG A CA 1
ATOM 658 C C . ARG A 1 87 ? -17.254 2.826 8.233 1.00 92.12 87 ARG A C 1
ATOM 660 O O . ARG A 1 87 ? -18.301 3.287 8.674 1.00 92.12 87 ARG A O 1
ATOM 667 N N . VAL A 1 88 ? -16.746 1.672 8.674 1.00 90.50 88 VAL A N 1
ATOM 668 C CA . VAL A 1 88 ? -17.389 0.869 9.732 1.00 90.50 88 VAL A CA 1
ATOM 669 C C . VAL A 1 88 ? -17.432 1.626 11.062 1.00 90.50 88 VAL A C 1
ATOM 671 O O . VAL A 1 88 ? -18.449 1.584 11.752 1.00 90.50 88 VAL A O 1
ATOM 674 N N . ARG A 1 89 ? -16.357 2.337 11.431 1.00 88.12 89 ARG A N 1
ATOM 675 C CA . ARG A 1 89 ? -16.334 3.181 12.638 1.00 88.12 89 ARG A CA 1
ATOM 676 C C . ARG A 1 89 ? -17.355 4.317 12.543 1.00 88.12 89 ARG A C 1
ATOM 678 O O . ARG A 1 89 ? -18.116 4.503 13.485 1.00 88.12 89 ARG A O 1
ATOM 685 N N . ALA A 1 90 ? -17.414 5.008 11.405 1.00 90.88 90 ALA A N 1
ATOM 686 C CA . ALA A 1 90 ? -18.382 6.077 11.169 1.00 90.88 90 ALA A CA 1
ATOM 687 C C . ALA A 1 90 ? -19.832 5.569 11.251 1.00 90.88 90 ALA A C 1
ATOM 689 O O . ALA A 1 90 ? -20.664 6.176 11.920 1.00 90.88 90 ALA A O 1
ATOM 690 N N . ALA A 1 91 ? -20.125 4.410 10.652 1.00 92.44 91 ALA A N 1
ATOM 691 C CA . ALA A 1 91 ? -21.447 3.791 10.734 1.00 92.44 91 ALA A CA 1
ATOM 692 C C . ALA A 1 91 ? -21.837 3.438 12.180 1.00 92.44 91 ALA A C 1
ATOM 694 O O . ALA A 1 91 ? -22.981 3.638 12.573 1.00 92.44 91 ALA A O 1
ATOM 695 N N . ARG A 1 92 ? -20.883 2.959 12.991 1.00 90.38 92 ARG A N 1
ATOM 696 C CA . ARG A 1 92 ? -21.116 2.658 14.413 1.00 90.38 92 ARG A CA 1
ATOM 697 C C . ARG A 1 92 ? -21.325 3.901 15.270 1.00 90.38 92 ARG A C 1
ATOM 699 O O . ARG A 1 92 ? -22.057 3.811 16.238 1.00 90.38 92 ARG A O 1
ATOM 706 N N . SER A 1 93 ? -20.703 5.034 14.938 1.00 90.06 93 SER A N 1
ATOM 707 C CA . SER A 1 93 ? -20.875 6.276 15.710 1.00 90.06 93 SER A CA 1
ATOM 708 C C . SER A 1 93 ? -22.232 6.959 15.517 1.00 90.06 93 SER A C 1
ATOM 710 O O . SER A 1 93 ? -22.542 7.892 16.247 1.00 90.06 93 SER A O 1
ATOM 712 N N . ILE A 1 94 ? -23.010 6.532 14.519 1.00 88.94 94 ILE A N 1
ATOM 713 C CA . ILE A 1 94 ? -24.333 7.092 14.201 1.00 88.94 94 ILE A CA 1
ATOM 714 C C . ILE A 1 94 ? -25.464 6.226 14.799 1.00 88.94 94 ILE A C 1
ATOM 716 O O . ILE A 1 94 ? -26.614 6.660 14.823 1.00 88.94 94 ILE A O 1
ATOM 720 N N . SER A 1 95 ? -25.146 5.017 15.283 1.00 68.94 95 SER A N 1
ATOM 721 C CA . SER A 1 95 ? -26.084 4.102 15.951 1.00 68.94 95 SER A CA 1
ATOM 722 C C . SER A 1 95 ? -26.067 4.271 17.462 1.00 68.94 95 SER A C 1
ATOM 724 O O . SER A 1 95 ? -27.104 3.897 18.052 1.00 68.94 95 SER A O 1
#

Sequence (95 aa):
MTTTTRTTEVNGFVPAITFALVQAAGFVTRMIVARRNRKTILSLGEWNDQMLHDIGVTRGDLHSALGTSLLEDPSERLGALADVRARVRAARSIS

pLDDT: mean 76.85, std 12.15, range [40.97, 92.44]